Protein AF-A0A7X4XEJ7-F1 (afdb_monomer_lite)

Sequence (77 aa):
MFDYFIIFLWFIAQLKKLSDWIVTNRKEIGTHVGNLGIAGYTGSYVYAIQTGFDFKMVALFVSGVLFTVFAKKLKRE

Foldseek 3Di:
DVVVVVVVVVVVVVVVVVVVVCLVCLLVVLVVLLVQLVCQLVVLVVCCVPPNDDPVSVVSNVSSVVSNVVSVVSNPD

Secondary structure (DSSP, 8-state):
-HHHHHHHHHHHHHHHHHHHHHHHTHHHHHHHHHHHHHHHHHHHHHHHHHH-S-HHHHHHHHHHHHHHHHHHHHHH-

pLDDT: mean 88.1, std 7.29, range [50.56, 93.81]

Radius of gyration: 19.12 Å; chains: 1; bounding box: 35×39×47 Å

Structure (mmCIF, N/CA/C/O backbone):
data_AF-A0A7X4XEJ7-F1
#
_entry.id   AF-A0A7X4XEJ7-F1
#
loop_
_atom_site.group_PDB
_atom_site.id
_atom_site.type_symbol
_atom_site.label_atom_id
_atom_site.label_alt_id
_atom_site.label_comp_id
_atom_site.label_asym_id
_atom_site.label_entity_id
_atom_site.label_seq_id
_atom_site.pdbx_PDB_ins_code
_atom_site.Cartn_x
_atom_site.Cartn_y
_atom_site.Cartn_z
_atom_site.occupancy
_atom_site.B_iso_or_equiv
_atom_site.auth_seq_id
_atom_site.auth_comp_id
_atom_site.auth_asym_id
_atom_site.auth_atom_id
_atom_site.pdbx_PDB_model_num
ATOM 1 N N . MET A 1 1 ? -14.960 -29.884 25.012 1.00 60.66 1 MET A N 1
ATOM 2 C CA . MET A 1 1 ? -15.827 -29.172 24.036 1.00 60.66 1 ME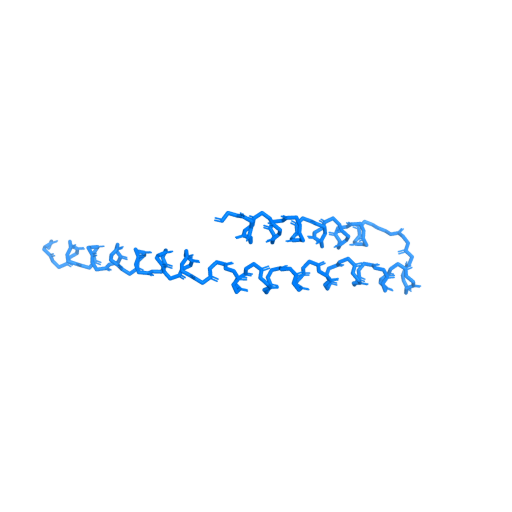T A CA 1
ATOM 3 C C . MET A 1 1 ? -16.015 -27.700 24.402 1.00 60.66 1 MET A C 1
ATOM 5 O O . MET A 1 1 ? -15.906 -26.867 23.515 1.00 60.66 1 MET A O 1
ATOM 9 N N . PHE A 1 2 ? -16.225 -27.370 25.682 1.00 67.06 2 PHE A N 1
ATOM 10 C CA . PHE A 1 2 ? -16.378 -25.987 26.160 1.00 67.06 2 PHE A CA 1
ATOM 11 C C . PHE A 1 2 ? -15.107 -25.125 25.980 1.00 67.06 2 PHE A C 1
ATOM 13 O O . PHE A 1 2 ? -15.204 -23.978 25.554 1.00 67.06 2 PHE A O 1
ATOM 20 N N . ASP A 1 3 ? -13.912 -25.698 26.172 1.00 70.88 3 ASP A N 1
ATOM 21 C CA . ASP A 1 3 ? -12.638 -24.975 25.989 1.00 70.88 3 ASP A CA 1
ATOM 22 C C . ASP A 1 3 ? -12.408 -24.506 24.547 1.00 70.88 3 ASP A C 1
ATOM 24 O O . ASP A 1 3 ? -11.990 -23.374 24.313 1.00 70.88 3 ASP A O 1
ATOM 28 N N . TYR 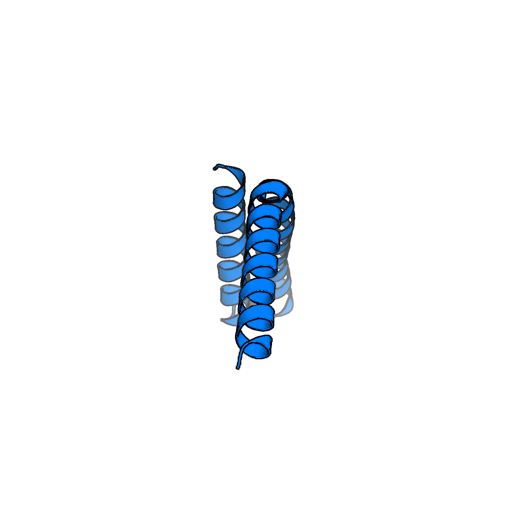A 1 4 ? -12.759 -25.335 23.558 1.00 79.69 4 TYR A N 1
ATOM 29 C CA . TYR A 1 4 ? -12.667 -24.961 22.143 1.00 79.69 4 TYR A CA 1
ATOM 30 C C . TYR A 1 4 ? 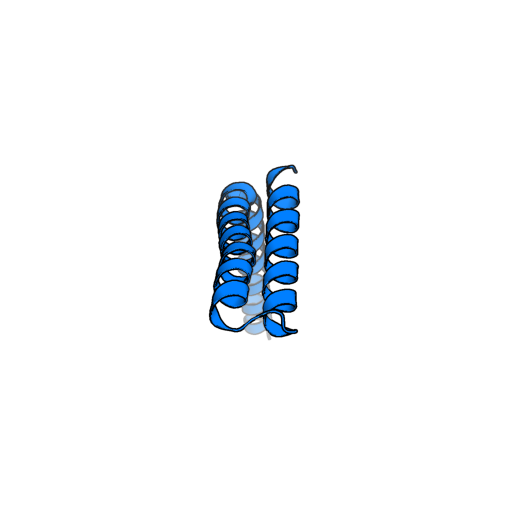-13.618 -23.814 21.784 1.00 79.69 4 TYR A C 1
ATOM 32 O O . TYR A 1 4 ? -13.270 -22.958 20.973 1.00 79.69 4 TYR A O 1
ATOM 40 N N . PHE A 1 5 ? -14.794 -23.760 22.414 1.00 87.12 5 PHE A N 1
ATOM 41 C CA . PHE A 1 5 ? -15.744 -22.666 22.228 1.00 87.12 5 PHE A CA 1
ATOM 42 C C . PHE A 1 5 ? -15.225 -21.352 22.832 1.00 87.12 5 PHE A C 1
ATOM 44 O O . PHE A 1 5 ? -15.319 -20.304 22.195 1.00 87.12 5 PHE A O 1
ATOM 51 N N . ILE A 1 6 ? -14.598 -21.402 24.012 1.00 88.56 6 ILE A N 1
ATOM 52 C CA . ILE A 1 6 ? -13.969 -20.231 24.644 1.00 88.56 6 ILE A CA 1
ATOM 53 C C . ILE A 1 6 ? -12.801 -19.709 23.795 1.00 88.56 6 ILE A C 1
ATOM 55 O O . ILE A 1 6 ? -12.714 -18.506 23.549 1.00 88.56 6 ILE A O 1
ATOM 59 N N . ILE A 1 7 ? -11.936 -20.600 23.298 1.00 89.56 7 ILE A N 1
ATOM 60 C CA . ILE A 1 7 ? -10.815 -20.233 22.417 1.00 89.56 7 ILE A CA 1
ATOM 61 C C . ILE A 1 7 ? -11.331 -19.587 21.125 1.00 89.56 7 ILE A C 1
ATOM 63 O O . ILE A 1 7 ? -10.796 -18.567 20.689 1.00 89.56 7 ILE A O 1
ATOM 67 N N . PHE A 1 8 ? -12.399 -20.131 20.538 1.00 90.38 8 PHE A N 1
ATOM 68 C CA . PHE A 1 8 ? -13.030 -19.562 19.350 1.00 90.38 8 PHE A CA 1
ATOM 69 C C . PHE A 1 8 ? -13.584 -18.152 19.606 1.00 90.38 8 PHE A C 1
ATOM 71 O O . PHE A 1 8 ? -13.298 -17.229 18.844 1.00 90.38 8 PHE A O 1
ATOM 78 N N . LEU A 1 9 ? -14.321 -17.944 20.701 1.00 92.06 9 LEU A N 1
ATOM 79 C CA . LEU A 1 9 ? -14.842 -16.621 21.058 1.00 92.06 9 LEU A CA 1
ATOM 80 C C . LEU A 1 9 ? -13.722 -15.610 21.323 1.00 92.06 9 LEU A C 1
ATOM 82 O O . LEU A 1 9 ? -13.815 -14.458 20.894 1.00 92.06 9 LEU A O 1
ATOM 86 N N . TRP A 1 10 ? -12.647 -16.040 21.985 1.00 92.75 10 TRP A N 1
ATOM 87 C CA . TRP A 1 10 ? -11.469 -15.208 22.204 1.00 92.75 10 TRP A CA 1
ATOM 88 C C . TRP A 1 10 ? -10.799 -14.818 20.882 1.00 92.75 10 TRP A C 1
ATOM 90 O O . TRP A 1 10 ? -10.501 -13.643 20.675 1.00 92.75 10 TRP A O 1
ATOM 100 N N . PHE A 1 11 ? -10.639 -15.761 19.951 1.00 92.12 11 PHE A N 1
ATOM 101 C CA . PHE A 1 11 ? -10.100 -15.492 18.618 1.00 92.12 11 PHE A CA 1
ATOM 102 C C . PHE A 1 11 ? -10.939 -14.455 17.854 1.00 92.12 11 PHE A C 1
ATOM 104 O O . PHE A 1 11 ? -10.399 -13.475 17.336 1.00 92.12 11 PHE A O 1
ATOM 111 N N . ILE A 1 12 ? -12.268 -14.602 17.857 1.00 93.06 12 ILE A N 1
ATOM 112 C CA . ILE A 1 12 ? -13.183 -13.625 17.246 1.00 93.06 12 ILE A CA 1
ATOM 113 C C . ILE A 1 12 ? -13.052 -12.245 17.910 1.00 93.06 12 ILE A C 1
ATOM 115 O O . ILE A 1 12 ? -13.068 -11.225 17.219 1.00 93.06 12 ILE A O 1
ATOM 119 N N . ALA A 1 13 ? -12.890 -12.184 19.234 1.00 91.62 13 ALA A N 1
ATOM 120 C CA . ALA A 1 13 ? -12.695 -10.922 19.944 1.00 91.62 13 ALA A CA 1
ATOM 121 C C . ALA A 1 13 ? -11.383 -10.220 19.547 1.00 91.62 13 ALA A C 1
ATOM 123 O O . ALA A 1 13 ? -11.369 -8.997 19.402 1.00 91.62 13 ALA A O 1
ATOM 124 N N . GLN A 1 14 ? -10.300 -10.972 19.321 1.00 91.94 14 GLN A N 1
ATOM 125 C CA . GLN A 1 14 ? -9.039 -10.407 18.826 1.00 91.94 14 GLN A CA 1
ATOM 126 C C . GLN A 1 14 ? -9.170 -9.886 17.391 1.00 91.94 14 GLN A C 1
ATOM 128 O O . GLN A 1 14 ? -8.687 -8.794 17.098 1.00 91.94 14 GLN A O 1
ATOM 133 N N . LEU A 1 15 ? -9.881 -10.604 16.514 1.00 91.25 15 LEU A N 1
ATOM 134 C CA . LEU A 1 15 ? -10.160 -10.127 15.154 1.00 91.25 15 LEU A CA 1
ATOM 135 C C . LEU A 1 15 ? -10.962 -8.822 15.153 1.00 91.25 15 LEU A C 1
ATOM 137 O O . LEU A 1 15 ? -10.640 -7.910 14.394 1.00 91.25 15 LEU A O 1
ATOM 141 N N . LYS A 1 16 ? -11.966 -8.702 16.031 1.00 91.06 16 LYS A N 1
ATOM 142 C CA . LYS A 1 16 ? -12.723 -7.452 16.193 1.00 91.06 16 LYS A CA 1
ATOM 143 C C . LYS A 1 16 ? -11.828 -6.307 16.659 1.00 91.06 16 LYS A C 1
ATOM 145 O O . LYS A 1 16 ? -11.822 -5.264 16.018 1.00 91.06 16 LYS A O 1
ATOM 150 N N . LYS A 1 17 ? -11.004 -6.525 17.691 1.00 91.12 17 LYS A N 1
ATOM 151 C CA . LYS A 1 17 ? -10.036 -5.515 18.157 1.00 91.12 17 LYS A CA 1
ATOM 152 C C . LYS A 1 17 ? -9.085 -5.067 17.050 1.00 91.12 17 LYS A C 1
ATOM 154 O O . LYS A 1 17 ? -8.826 -3.874 16.922 1.00 91.12 17 LYS A O 1
ATOM 159 N N . LEU A 1 18 ? -8.578 -6.005 16.250 1.00 87.62 18 LEU A N 1
ATOM 160 C CA . LEU A 1 18 ? -7.710 -5.697 15.115 1.00 87.62 18 LEU A CA 1
ATOM 161 C C . LEU A 1 18 ? -8.451 -4.857 14.064 1.00 87.62 18 LEU A C 1
ATOM 163 O O . LEU A 1 18 ? -7.921 -3.853 13.599 1.00 87.62 18 LEU A O 1
ATOM 167 N N . SER A 1 19 ? -9.682 -5.240 13.721 1.00 88.00 19 SER A N 1
ATOM 168 C CA . SER A 1 19 ? -10.529 -4.498 12.782 1.00 88.00 19 SER A CA 1
ATOM 169 C C . SER A 1 19 ? -10.789 -3.070 13.265 1.00 88.00 19 SER A C 1
ATOM 171 O O . SER A 1 19 ? -10.571 -2.119 12.516 1.00 88.00 19 SER A O 1
ATOM 173 N N . ASP A 1 20 ? -11.186 -2.900 14.525 1.00 89.38 20 ASP A N 1
ATOM 174 C CA . ASP A 1 20 ? -11.457 -1.586 15.116 1.00 89.38 20 ASP A CA 1
ATOM 175 C C . ASP A 1 20 ? -10.191 -0.720 15.151 1.00 89.38 20 ASP A C 1
ATOM 177 O O . ASP A 1 20 ? -10.232 0.478 14.855 1.00 89.38 20 ASP A O 1
ATOM 181 N N . TRP A 1 21 ? -9.037 -1.329 15.437 1.00 89.62 21 TRP A N 1
ATOM 182 C CA . TRP A 1 21 ? -7.746 -0.651 15.387 1.00 89.62 21 TRP A CA 1
ATOM 183 C C . TRP A 1 21 ? -7.388 -0.197 13.964 1.00 89.62 21 TRP A C 1
ATOM 185 O O . TRP A 1 21 ? -6.954 0.942 13.786 1.00 89.62 21 TRP A O 1
ATOM 195 N N . ILE A 1 22 ? -7.618 -1.032 12.944 1.00 84.19 22 ILE A N 1
ATOM 196 C CA . ILE A 1 22 ? -7.392 -0.678 11.532 1.00 84.19 22 ILE A CA 1
ATOM 197 C C . ILE A 1 22 ? -8.290 0.491 11.120 1.00 84.19 22 ILE A C 1
ATOM 199 O O . ILE A 1 22 ? -7.820 1.429 10.477 1.00 84.19 22 ILE A O 1
ATOM 203 N N . VAL A 1 23 ? -9.566 0.468 11.510 1.00 85.12 23 VAL A N 1
ATOM 204 C CA . VAL A 1 23 ? -10.516 1.549 11.205 1.00 85.12 23 VAL A CA 1
ATOM 205 C C . VAL A 1 23 ? -10.103 2.850 11.895 1.00 85.12 23 VAL A C 1
ATOM 207 O O . VAL A 1 23 ? -10.109 3.907 11.261 1.00 85.12 23 VAL A O 1
ATOM 210 N N . THR A 1 24 ? -9.683 2.778 13.160 1.00 87.69 24 THR A N 1
ATOM 211 C CA . THR A 1 24 ? -9.241 3.947 13.939 1.00 87.69 24 THR A CA 1
ATOM 212 C C . THR A 1 24 ? -7.978 4.574 13.345 1.00 87.69 24 THR A C 1
ATOM 214 O O . THR A 1 24 ? -7.899 5.792 13.189 1.00 87.69 24 THR A O 1
ATOM 217 N N . ASN A 1 25 ? -7.012 3.749 12.934 1.00 87.44 25 ASN A N 1
ATOM 218 C CA . ASN A 1 25 ? -5.721 4.197 12.403 1.00 87.44 25 ASN A CA 1
ATOM 219 C C . ASN A 1 25 ? -5.691 4.267 10.867 1.00 87.44 25 ASN A C 1
ATOM 221 O O . ASN A 1 25 ? -4.626 4.405 10.262 1.00 87.44 25 ASN A O 1
ATOM 225 N N . ARG A 1 26 ? -6.854 4.219 10.202 1.00 83.69 26 ARG A N 1
ATOM 226 C CA . ARG A 1 26 ? -6.959 4.153 8.733 1.00 83.69 26 ARG A CA 1
ATOM 227 C C . ARG A 1 26 ? -6.189 5.260 8.013 1.00 83.69 26 ARG A C 1
ATOM 229 O O . ARG A 1 26 ? -5.614 5.026 6.956 1.00 83.69 26 ARG A O 1
ATOM 236 N N . LYS A 1 27 ? -6.132 6.470 8.581 1.00 84.12 27 LYS A N 1
ATOM 237 C CA . LYS A 1 27 ? -5.410 7.610 7.985 1.00 84.12 27 LYS A CA 1
ATOM 238 C C . LYS A 1 27 ? -3.895 7.409 8.005 1.00 84.12 27 LYS A C 1
ATOM 240 O O . LYS A 1 27 ? -3.212 7.769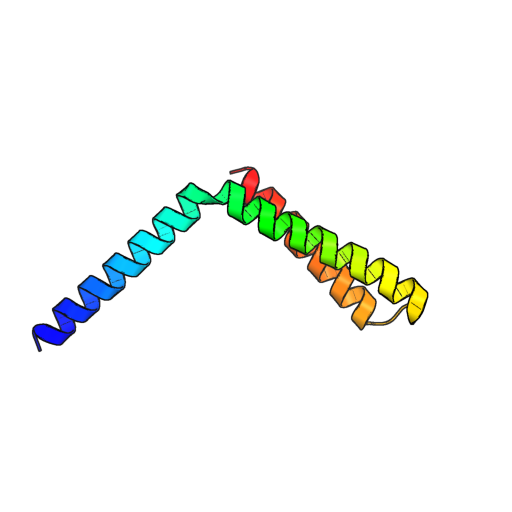 7.042 1.00 84.12 27 LYS A O 1
ATOM 245 N N . GLU A 1 28 ? -3.379 6.832 9.083 1.00 87.31 28 GLU A N 1
ATOM 246 C CA . GLU A 1 28 ? -1.962 6.509 9.242 1.00 87.31 28 GLU A CA 1
ATOM 247 C C . GLU A 1 28 ? -1.578 5.346 8.322 1.00 87.31 28 GLU A C 1
ATOM 249 O O . GLU A 1 28 ? -0.654 5.478 7.519 1.00 87.31 28 GLU A O 1
ATOM 254 N N . ILE A 1 29 ? -2.388 4.281 8.300 1.00 87.00 29 ILE A N 1
ATOM 255 C CA . ILE A 1 29 ? -2.244 3.160 7.359 1.00 87.00 29 ILE A CA 1
ATOM 256 C C . ILE A 1 29 ? -2.269 3.669 5.915 1.00 87.00 29 ILE A C 1
ATOM 258 O O . ILE A 1 29 ? -1.380 3.359 5.127 1.00 87.00 29 ILE A O 1
ATOM 262 N N . GLY A 1 30 ? -3.230 4.526 5.567 1.00 87.81 30 GLY A N 1
ATOM 263 C CA . GLY A 1 30 ? -3.309 5.136 4.244 1.00 87.81 30 GLY A CA 1
ATOM 264 C C . GLY A 1 30 ? -2.081 5.986 3.917 1.00 87.81 30 GLY A C 1
ATOM 265 O O . GLY A 1 30 ? -1.710 6.112 2.754 1.00 87.81 30 GLY A O 1
ATOM 266 N N . THR A 1 31 ? -1.413 6.570 4.912 1.00 89.38 31 THR A N 1
ATOM 267 C CA . THR A 1 31 ? -0.162 7.312 4.706 1.00 89.38 31 THR A CA 1
ATOM 268 C C . THR A 1 31 ? 1.000 6.376 4.419 1.00 89.38 31 THR A C 1
ATOM 270 O O . THR A 1 31 ? 1.702 6.595 3.433 1.00 89.38 31 THR A O 1
ATOM 273 N N . HIS A 1 32 ? 1.143 5.290 5.176 1.00 90.69 32 HIS A N 1
ATOM 274 C CA . HIS A 1 32 ? 2.147 4.265 4.893 1.00 90.69 32 HIS A CA 1
ATOM 275 C C . HIS A 1 32 ? 1.939 3.606 3.525 1.00 90.69 32 HIS A C 1
ATOM 277 O O . HIS A 1 32 ? 2.889 3.487 2.753 1.00 90.69 32 HIS A O 1
ATOM 283 N N . VAL A 1 33 ? 0.698 3.254 3.174 1.00 90.44 33 VAL A N 1
ATOM 284 C CA . VAL A 1 33 ? 0.379 2.689 1.853 1.00 90.44 33 VAL A CA 1
ATOM 285 C C . VAL A 1 33 ? 0.616 3.710 0.737 1.00 90.44 33 VAL A C 1
ATOM 287 O O . VAL A 1 33 ? 1.090 3.353 -0.339 1.00 90.44 33 VAL A O 1
ATOM 290 N N . GLY A 1 34 ? 0.363 4.996 0.996 1.00 90.31 34 GLY A N 1
ATOM 291 C CA . GLY A 1 34 ? 0.698 6.072 0.065 1.00 90.31 34 GLY A CA 1
ATOM 292 C C . GLY A 1 34 ? 2.201 6.155 -0.193 1.00 90.31 34 GLY A C 1
ATOM 293 O O . GLY A 1 34 ? 2.614 6.203 -1.347 1.00 90.31 34 GLY A O 1
ATOM 294 N N . ASN A 1 35 ? 3.018 6.089 0.860 1.00 92.31 35 ASN A N 1
ATOM 295 C CA . ASN A 1 35 ? 4.477 6.085 0.742 1.00 92.31 35 ASN A CA 1
ATOM 296 C C . ASN A 1 35 ? 4.987 4.859 -0.034 1.00 92.31 35 ASN A C 1
ATOM 298 O O . ASN A 1 35 ? 5.889 4.999 -0.858 1.00 92.31 35 ASN A O 1
ATOM 302 N N . LEU A 1 36 ? 4.379 3.683 0.165 1.00 91.44 36 LEU A N 1
ATOM 303 C CA . LEU A 1 36 ? 4.666 2.484 -0.635 1.00 91.44 36 LEU A CA 1
ATOM 304 C C . LEU A 1 36 ? 4.327 2.689 -2.117 1.00 91.44 36 LEU A C 1
ATOM 306 O O . LEU A 1 36 ? 5.110 2.308 -2.984 1.00 91.44 36 LEU A O 1
ATOM 310 N N . GLY A 1 37 ? 3.196 3.332 -2.414 1.00 91.00 37 GLY A N 1
ATOM 311 C CA . GLY A 1 37 ? 2.825 3.694 -3.781 1.00 91.00 37 GLY A CA 1
ATOM 312 C C . GLY A 1 37 ? 3.849 4.617 -4.447 1.00 91.00 37 GLY A C 1
ATOM 313 O O . GLY A 1 37 ? 4.286 4.340 -5.566 1.00 91.00 37 GLY A O 1
ATOM 314 N N . ILE A 1 38 ? 4.293 5.653 -3.723 1.00 91.69 38 ILE A N 1
ATOM 315 C CA . ILE A 1 38 ? 5.343 6.588 -4.160 1.00 91.69 38 ILE A CA 1
ATOM 316 C C . ILE A 1 38 ? 6.653 5.860 -4.445 1.00 91.69 38 ILE A C 1
ATOM 318 O O . ILE A 1 38 ? 7.250 6.052 -5.506 1.00 91.69 38 ILE A O 1
ATOM 322 N N . ALA A 1 39 ? 7.076 4.988 -3.532 1.00 92.00 39 ALA A N 1
ATOM 323 C CA . ALA A 1 39 ? 8.264 4.169 -3.718 1.00 92.00 39 ALA A CA 1
ATOM 324 C C . ALA A 1 39 ? 8.141 3.244 -4.941 1.00 92.00 39 ALA A C 1
ATOM 326 O O . ALA A 1 39 ? 9.108 3.101 -5.684 1.00 92.00 39 ALA A O 1
ATOM 327 N N . GLY A 1 40 ? 6.959 2.674 -5.196 1.00 89.88 40 GLY A N 1
ATOM 328 C CA . GLY A 1 40 ? 6.705 1.786 -6.334 1.00 89.88 40 GLY A CA 1
ATOM 329 C C . GLY A 1 40 ? 6.898 2.465 -7.691 1.00 89.88 40 GLY A C 1
ATOM 330 O O . GLY A 1 40 ? 7.709 2.008 -8.499 1.00 89.88 40 GLY A O 1
ATOM 331 N N . TYR A 1 41 ? 6.217 3.590 -7.944 1.00 88.62 41 TYR A N 1
ATOM 332 C CA . TYR A 1 41 ? 6.364 4.273 -9.237 1.00 88.62 41 TYR A CA 1
ATOM 333 C C . TYR A 1 41 ? 7.714 5.001 -9.369 1.00 88.62 41 TYR A C 1
ATOM 335 O O . TYR A 1 41 ? 8.246 5.101 -10.472 1.00 88.62 41 TYR A O 1
ATOM 343 N N . THR A 1 42 ? 8.311 5.465 -8.263 1.00 91.75 42 THR A N 1
ATOM 344 C CA . THR A 1 42 ? 9.668 6.046 -8.281 1.00 91.75 42 THR A CA 1
ATOM 345 C C . THR A 1 42 ? 10.709 4.967 -8.578 1.00 91.75 42 THR A C 1
ATOM 347 O O . THR A 1 42 ? 11.600 5.171 -9.398 1.00 91.75 42 THR A O 1
ATOM 350 N N . GLY A 1 43 ? 10.567 3.787 -7.970 1.00 90.50 43 GLY A N 1
ATOM 351 C CA . GLY A 1 43 ? 11.408 2.626 -8.242 1.00 90.50 43 GLY A CA 1
ATOM 352 C C . GLY A 1 43 ? 11.282 2.149 -9.687 1.00 90.50 43 GLY A C 1
ATOM 353 O O . GLY A 1 43 ? 12.293 1.844 -10.309 1.00 90.50 43 GLY A O 1
ATOM 354 N N . SER A 1 44 ? 10.074 2.176 -10.259 1.00 92.88 44 SER A N 1
ATOM 355 C CA . SER A 1 44 ? 9.864 1.949 -11.695 1.00 92.88 44 SER A CA 1
ATOM 356 C C . SER A 1 44 ? 10.651 2.940 -12.559 1.00 92.88 44 SER A C 1
ATOM 358 O O . SER A 1 44 ? 11.311 2.517 -13.505 1.00 92.88 44 SER A O 1
ATOM 360 N N . TYR A 1 45 ? 10.643 4.232 -12.221 1.00 92.12 45 TYR A N 1
ATOM 361 C CA . TYR A 1 45 ? 11.389 5.242 -12.975 1.00 92.12 45 TYR A CA 1
ATOM 362 C C . TYR A 1 45 ? 12.906 5.001 -12.926 1.00 92.12 45 TYR A C 1
ATOM 364 O O . TYR A 1 45 ? 13.575 5.019 -13.958 1.00 92.12 45 TYR A O 1
ATOM 372 N N . VAL A 1 46 ? 13.449 4.705 -11.742 1.00 93.81 46 VAL A N 1
ATOM 373 C CA . VAL A 1 46 ? 14.873 4.359 -11.582 1.00 93.81 46 VAL A CA 1
ATOM 374 C C . VAL A 1 46 ? 15.218 3.082 -12.354 1.00 93.81 46 VAL A C 1
ATOM 376 O O . VAL A 1 46 ? 16.232 3.038 -13.050 1.00 93.81 46 VAL A O 1
ATOM 379 N N . TYR A 1 47 ? 14.355 2.068 -12.289 1.00 93.19 47 TYR A N 1
ATOM 380 C CA . TYR A 1 47 ? 14.522 0.819 -13.027 1.00 93.19 47 TYR A CA 1
ATOM 381 C C . TYR A 1 47 ? 14.524 1.046 -14.545 1.00 93.19 47 TYR A C 1
ATOM 383 O O . TYR A 1 47 ? 15.356 0.484 -15.255 1.00 93.19 47 TYR A O 1
ATOM 391 N N . ALA A 1 48 ? 13.638 1.910 -15.049 1.00 92.75 48 ALA A N 1
ATOM 392 C CA . ALA A 1 48 ? 13.585 2.259 -16.466 1.00 92.75 48 ALA A CA 1
ATOM 393 C C . ALA A 1 48 ? 14.911 2.864 -16.957 1.00 92.75 48 ALA A C 1
ATOM 395 O O . ALA A 1 48 ? 15.358 2.554 -18.058 1.00 92.75 48 ALA A O 1
ATOM 396 N N . ILE A 1 49 ? 15.561 3.687 -16.127 1.00 92.56 49 ILE A N 1
ATOM 397 C CA . ILE A 1 49 ? 16.866 4.286 -16.438 1.00 92.56 49 ILE A CA 1
ATOM 398 C C . ILE A 1 49 ? 17.974 3.228 -16.450 1.00 92.56 49 ILE A C 1
ATOM 400 O O . ILE A 1 49 ? 18.832 3.247 -17.328 1.00 92.56 49 ILE A O 1
ATOM 404 N N . GLN A 1 50 ? 17.980 2.323 -15.471 1.00 93.25 50 GLN A N 1
ATOM 405 C CA . GLN A 1 50 ? 19.070 1.360 -15.287 1.00 93.25 50 GLN A CA 1
ATOM 406 C C . GLN A 1 50 ? 19.030 0.201 -16.284 1.00 93.25 50 GLN A C 1
ATOM 408 O O . GLN A 1 50 ? 20.072 -0.252 -16.750 1.00 93.25 50 GLN A O 1
ATOM 413 N N . THR A 1 51 ? 17.835 -0.299 -16.579 1.00 90.50 51 THR A N 1
ATOM 414 C CA . THR A 1 51 ? 17.635 -1.569 -17.295 1.00 90.50 51 THR A CA 1
ATOM 415 C C . THR A 1 51 ? 16.751 -1.441 -18.532 1.00 90.50 51 THR A C 1
ATOM 417 O O . THR A 1 51 ? 16.614 -2.405 -19.281 1.00 90.50 51 THR A O 1
ATOM 420 N N . GLY A 1 52 ? 16.197 -0.255 -18.793 1.00 89.25 52 GLY A N 1
ATOM 421 C CA . GLY A 1 52 ? 15.302 -0.008 -19.918 1.00 89.25 52 GLY A CA 1
ATOM 422 C C . GLY A 1 52 ? 13.837 -0.335 -19.619 1.00 89.25 52 GLY A C 1
ATOM 423 O O . GLY A 1 52 ? 13.432 -0.589 -18.484 1.00 89.25 52 GLY A O 1
ATOM 424 N N . PHE A 1 53 ? 13.019 -0.291 -20.669 1.00 90.44 53 PHE A N 1
ATOM 425 C CA . PHE A 1 53 ? 11.577 -0.516 -20.590 1.00 90.44 53 PHE A CA 1
ATOM 426 C C . PHE A 1 53 ? 11.256 -2.005 -20.744 1.00 90.44 53 PHE A C 1
ATOM 428 O O . PHE A 1 53 ? 11.347 -2.550 -21.842 1.00 90.44 53 PHE A O 1
ATOM 435 N N . ASP A 1 54 ? 10.843 -2.651 -19.655 1.00 91.44 54 ASP A N 1
ATOM 436 C CA . ASP A 1 54 ? 10.431 -4.055 -19.649 1.00 91.44 54 ASP A CA 1
ATOM 437 C C . ASP A 1 54 ? 9.153 -4.292 -18.816 1.00 91.44 54 ASP A C 1
ATOM 439 O O . ASP A 1 54 ? 8.569 -3.380 -18.221 1.00 91.44 54 ASP A O 1
ATOM 443 N N . PHE A 1 55 ? 8.707 -5.550 -18.756 1.00 90.00 55 PHE A N 1
ATOM 444 C CA . PHE A 1 55 ? 7.525 -5.935 -17.982 1.00 90.00 55 PHE A CA 1
ATOM 445 C C . PHE A 1 55 ? 7.679 -5.714 -16.470 1.00 90.00 55 PHE A C 1
ATOM 447 O O . PHE A 1 55 ? 6.680 -5.465 -15.794 1.00 90.00 55 PHE A O 1
ATOM 454 N N . LYS A 1 56 ? 8.897 -5.786 -15.920 1.00 88.56 56 LYS A N 1
ATOM 455 C CA . LYS A 1 56 ? 9.139 -5.578 -14.484 1.00 88.56 56 LYS A CA 1
ATOM 456 C C . LYS A 1 56 ? 8.967 -4.112 -14.115 1.00 88.56 56 LYS A C 1
ATOM 458 O O . LYS A 1 56 ? 8.319 -3.806 -13.116 1.00 88.56 56 LYS A O 1
ATOM 463 N N . MET A 1 57 ? 9.469 -3.215 -14.955 1.00 93.44 57 MET A N 1
ATOM 464 C CA . MET A 1 57 ? 9.252 -1.780 -14.838 1.00 93.44 57 MET A CA 1
ATOM 465 C C . MET A 1 57 ? 7.758 -1.443 -14.843 1.00 93.44 57 MET A C 1
ATOM 467 O O . MET A 1 57 ? 7.280 -0.735 -13.955 1.00 93.44 57 MET A O 1
ATOM 471 N N . VAL A 1 58 ? 7.007 -2.004 -15.799 1.00 91.44 58 VAL A N 1
ATOM 472 C CA . VAL A 1 58 ? 5.553 -1.804 -15.903 1.00 91.44 58 VAL A CA 1
ATOM 473 C C . VAL A 1 58 ? 4.834 -2.350 -14.669 1.00 91.44 58 VAL A C 1
ATOM 475 O O . VAL A 1 58 ? 3.955 -1.680 -14.130 1.00 91.44 58 VAL A O 1
ATOM 478 N N . ALA A 1 59 ? 5.224 -3.522 -14.162 1.00 91.38 59 ALA A N 1
ATOM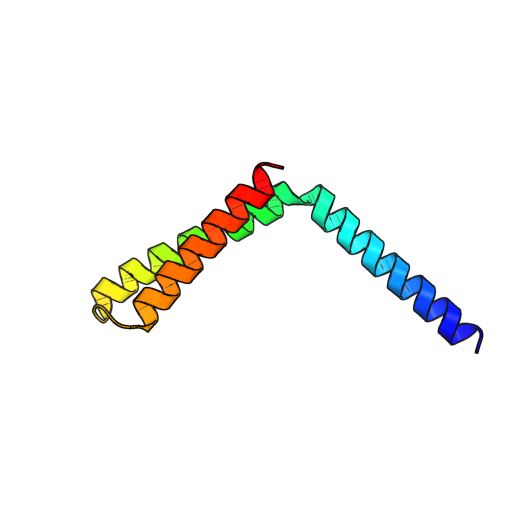 479 C CA . ALA A 1 59 ? 4.643 -4.086 -12.945 1.00 91.38 59 ALA A CA 1
ATOM 480 C C . ALA A 1 59 ? 4.893 -3.196 -11.711 1.00 91.38 59 ALA A C 1
ATOM 482 O O . ALA A 1 59 ? 3.985 -2.989 -10.901 1.00 91.38 59 ALA A O 1
ATOM 483 N N . LEU A 1 60 ? 6.092 -2.618 -11.580 1.00 90.00 60 LEU A N 1
ATOM 484 C CA . LEU A 1 60 ? 6.424 -1.665 -10.513 1.00 90.00 60 LEU A CA 1
ATOM 485 C C . LEU A 1 60 ? 5.615 -0.369 -10.635 1.00 90.00 60 LEU A C 1
ATOM 487 O O . LEU A 1 60 ? 5.092 0.134 -9.642 1.00 90.00 60 LEU A O 1
ATOM 491 N N . PHE A 1 61 ? 5.450 0.141 -11.855 1.00 91.88 61 PHE A N 1
ATOM 492 C CA . PHE A 1 61 ? 4.646 1.331 -12.104 1.00 91.88 61 PHE A CA 1
ATOM 493 C C . PHE A 1 61 ? 3.178 1.099 -11.738 1.00 91.88 61 PHE A C 1
ATOM 495 O O . PHE A 1 61 ? 2.599 1.851 -10.954 1.00 91.88 61 PHE A O 1
ATOM 502 N N . VAL A 1 62 ? 2.583 0.025 -12.264 1.00 93.31 62 VAL A N 1
ATOM 503 C CA . VAL A 1 62 ? 1.174 -0.316 -12.038 1.00 93.31 62 VAL A CA 1
ATOM 504 C C . VAL A 1 62 ? 0.913 -0.584 -10.558 1.00 93.31 62 VAL A C 1
ATOM 506 O O . VAL A 1 62 ? -0.055 -0.058 -10.013 1.00 93.31 62 VAL A O 1
ATOM 509 N N . SER A 1 63 ? 1.786 -1.330 -9.877 1.00 90.19 63 SER A N 1
ATOM 510 C CA . SER A 1 63 ? 1.652 -1.558 -8.432 1.00 90.19 63 SER A CA 1
ATOM 511 C C . SER A 1 63 ? 1.782 -0.257 -7.631 1.00 90.19 63 SER A C 1
ATOM 513 O O . SER A 1 63 ? 0.937 0.011 -6.777 1.00 90.19 63 SER A O 1
ATOM 515 N N . GLY A 1 64 ? 2.749 0.607 -7.956 1.00 90.94 64 GLY A N 1
ATOM 516 C CA . GLY A 1 64 ? 2.896 1.929 -7.340 1.00 90.94 64 GLY A CA 1
ATOM 517 C C . GLY A 1 64 ? 1.651 2.809 -7.498 1.00 90.94 64 GLY A C 1
ATOM 518 O O . GLY A 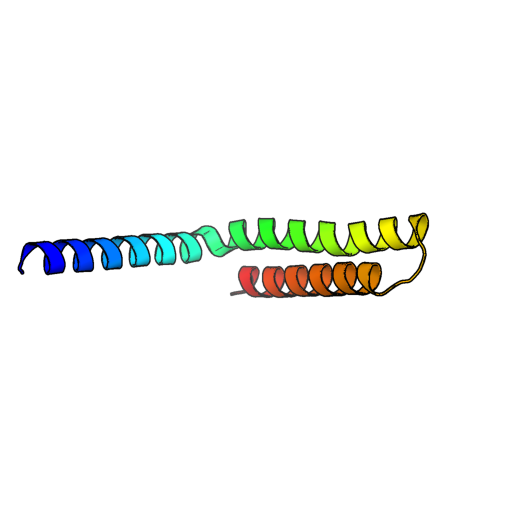1 64 ? 1.171 3.411 -6.531 1.00 90.94 64 GLY A O 1
ATOM 519 N N . VAL A 1 65 ? 1.064 2.835 -8.697 1.00 91.56 65 VAL A N 1
ATOM 520 C CA . VAL A 1 65 ? -0.189 3.555 -8.971 1.00 91.56 65 VAL A CA 1
ATOM 521 C C . VAL A 1 65 ? -1.354 2.949 -8.185 1.00 91.56 65 VAL A C 1
ATOM 523 O O . VAL A 1 65 ? -2.090 3.692 -7.534 1.00 91.56 65 VAL A O 1
ATOM 526 N N . LEU A 1 66 ? -1.506 1.621 -8.178 1.00 92.12 66 LEU A N 1
ATOM 527 C CA . LEU A 1 66 ? -2.572 0.930 -7.444 1.00 92.12 66 LEU A CA 1
ATOM 528 C C . LEU A 1 66 ? -2.518 1.231 -5.942 1.00 92.12 66 LEU A C 1
ATOM 530 O O . LEU A 1 66 ? -3.537 1.614 -5.365 1.00 92.12 66 LEU A O 1
ATOM 534 N N . PHE A 1 67 ? -1.340 1.141 -5.319 1.00 91.06 67 PHE A N 1
ATOM 535 C CA . PHE A 1 67 ? -1.173 1.470 -3.902 1.00 91.06 67 PHE A CA 1
ATOM 536 C C . PHE A 1 67 ? -1.447 2.949 -3.617 1.00 91.06 67 PHE A C 1
ATOM 538 O O . PHE A 1 67 ? -2.101 3.273 -2.627 1.00 91.06 67 PHE A O 1
ATOM 545 N N . THR A 1 68 ? -1.047 3.855 -4.512 1.00 91.00 68 THR A N 1
ATOM 546 C CA . THR A 1 68 ? -1.337 5.292 -4.372 1.00 91.00 68 THR A CA 1
ATOM 547 C C . THR A 1 68 ? -2.840 5.582 -4.453 1.00 91.00 68 THR A C 1
ATOM 549 O O . THR A 1 68 ? -3.372 6.371 -3.668 1.00 91.00 68 THR A O 1
ATOM 552 N N . VAL A 1 69 ? -3.553 4.941 -5.384 1.00 89.81 69 VAL A N 1
ATOM 553 C CA . VAL A 1 69 ? -5.011 5.080 -5.524 1.00 89.81 69 VAL A CA 1
ATOM 554 C C . VAL A 1 69 ? -5.728 4.489 -4.312 1.00 89.81 69 VAL A C 1
ATOM 556 O O . VAL A 1 69 ? -6.632 5.127 -3.767 1.00 89.81 69 VAL A O 1
ATOM 559 N N . PHE A 1 70 ? -5.306 3.309 -3.856 1.00 88.62 70 PHE A N 1
ATOM 560 C CA . PHE A 1 70 ? -5.864 2.666 -2.672 1.00 88.62 70 PHE A CA 1
ATOM 561 C C . PHE A 1 70 ? -5.663 3.527 -1.421 1.00 88.62 70 PHE A C 1
ATOM 563 O O . PHE A 1 70 ? -6.623 3.801 -0.708 1.00 88.62 70 PHE A O 1
ATOM 570 N N . ALA A 1 71 ? -4.459 4.065 -1.216 1.00 89.44 71 ALA A N 1
ATOM 571 C CA . ALA A 1 71 ? -4.155 5.003 -0.139 1.00 89.44 71 ALA A CA 1
ATOM 572 C C . ALA A 1 71 ? -5.040 6.256 -0.174 1.00 89.44 71 ALA A C 1
ATOM 574 O O . ALA A 1 71 ? -5.539 6.696 0.862 1.00 89.44 71 ALA A O 1
ATOM 575 N N . LYS A 1 72 ? -5.268 6.830 -1.364 1.00 87.44 72 LYS A N 1
ATOM 576 C CA . LYS A 1 72 ? -6.166 7.983 -1.525 1.00 87.44 72 LYS A CA 1
ATOM 577 C C . LYS A 1 72 ? -7.604 7.643 -1.144 1.00 87.44 72 LYS A C 1
ATOM 579 O O . LYS A 1 72 ? -8.231 8.459 -0.478 1.00 87.44 72 LYS A O 1
ATOM 584 N N . LYS A 1 73 ? -8.116 6.469 -1.528 1.00 86.44 73 LYS A N 1
ATOM 585 C CA . LYS A 1 73 ? -9.452 6.015 -1.105 1.00 86.44 73 LYS A CA 1
ATOM 586 C C . LYS A 1 73 ? -9.519 5.826 0.412 1.00 86.44 73 LYS A C 1
ATOM 588 O O . LYS A 1 73 ? -10.400 6.394 1.043 1.00 86.44 73 LYS A O 1
ATOM 593 N N . LEU A 1 74 ? -8.528 5.149 0.995 1.00 84.12 74 LEU A N 1
ATOM 594 C CA . LEU A 1 74 ? -8.458 4.858 2.432 1.00 84.12 74 LEU A CA 1
ATOM 595 C C . LEU A 1 74 ? -8.421 6.120 3.318 1.00 84.12 74 LEU A C 1
ATOM 597 O O . LEU A 1 74 ? -8.871 6.096 4.459 1.00 84.12 74 LEU A O 1
ATOM 601 N N . LYS A 1 75 ? -7.857 7.223 2.806 1.00 79.50 75 LYS A N 1
ATOM 602 C CA . LYS A 1 75 ? -7.778 8.514 3.513 1.00 79.50 75 LYS A CA 1
ATOM 603 C C . LYS A 1 75 ? -9.035 9.381 3.388 1.00 79.50 75 LYS A C 1
ATOM 605 O O . LYS A 1 75 ? -9.182 10.303 4.190 1.00 79.50 75 LYS A O 1
ATOM 610 N N . ARG A 1 76 ? -9.840 9.184 2.337 1.00 69.06 76 ARG A N 1
ATOM 611 C CA . ARG A 1 76 ? -10.922 10.105 1.942 1.00 69.06 76 ARG A CA 1
ATOM 612 C C . ARG A 1 76 ? -12.274 9.744 2.561 1.00 69.06 76 ARG A C 1
ATOM 614 O O . ARG A 1 76 ? -13.103 10.638 2.693 1.00 69.06 76 ARG A O 1
ATOM 621 N N . GLU A 1 77 ? -12.469 8.483 2.938 1.00 50.56 77 GLU A N 1
ATOM 622 C CA . GLU A 1 77 ? -13.568 8.025 3.806 1.00 50.56 77 GLU A CA 1
ATOM 623 C C . GLU A 1 77 ? -13.248 8.257 5.281 1.00 50.56 77 GLU A C 1
ATOM 625 O O . GLU A 1 77 ? -14.198 8.456 6.070 1.00 50.56 77 GLU A O 1
#